Protein AF-A0A7S2PZF6-F1 (afdb_monomer_lite)

Structure (mmCIF, N/CA/C/O backbone):
data_AF-A0A7S2PZF6-F1
#
_entry.id   AF-A0A7S2PZF6-F1
#
loop_
_atom_site.group_PDB
_atom_site.id
_atom_site.type_symbol
_atom_site.label_atom_id
_atom_site.label_alt_id
_atom_site.label_comp_id
_atom_site.label_asym_id
_atom_site.label_entity_id
_atom_site.label_seq_id
_atom_site.pdbx_PDB_ins_code
_atom_site.Cartn_x
_atom_site.Cartn_y
_atom_site.Cartn_z
_atom_site.occupancy
_atom_site.B_iso_or_equiv
_atom_site.auth_seq_id
_atom_site.auth_comp_id
_atom_site.auth_asym_id
_atom_site.auth_atom_id
_atom_site.pdbx_PDB_model_num
ATOM 1 N N . LEU A 1 1 ? -27.404 -57.422 7.345 1.00 45.91 1 LEU A N 1
ATOM 2 C CA . LEU A 1 1 ? -28.041 -56.118 7.039 1.00 45.91 1 LEU A CA 1
ATOM 3 C C . LEU A 1 1 ? -28.073 -55.288 8.324 1.00 45.91 1 LEU A C 1
ATOM 5 O O . LEU A 1 1 ? -28.766 -55.670 9.257 1.00 45.91 1 LEU A O 1
ATOM 9 N N . LYS A 1 2 ? -27.232 -54.248 8.442 1.00 42.69 2 LYS A N 1
ATOM 10 C CA . LYS A 1 2 ? -27.157 -53.392 9.643 1.00 42.69 2 LYS A CA 1
ATOM 11 C C . LYS A 1 2 ? -28.337 -52.416 9.648 1.00 42.69 2 LYS A C 1
ATOM 13 O O . LYS A 1 2 ? -28.507 -51.658 8.702 1.00 42.69 2 LYS A O 1
ATOM 18 N N . VAL A 1 3 ? -29.126 -52.441 10.718 1.00 47.56 3 VAL A N 1
ATOM 19 C CA . VAL A 1 3 ? -30.241 -51.514 10.950 1.00 47.56 3 VAL A CA 1
ATOM 20 C C . VAL A 1 3 ? -29.674 -50.117 11.218 1.00 47.56 3 VAL A C 1
ATOM 22 O O . VAL A 1 3 ? -28.988 -49.902 12.218 1.00 47.56 3 VAL A O 1
ATOM 25 N N . ILE A 1 4 ? -29.938 -49.173 10.315 1.00 46.91 4 ILE A N 1
ATOM 26 C CA . ILE A 1 4 ? -29.598 -47.756 10.485 1.00 46.91 4 ILE A CA 1
ATOM 27 C C . ILE A 1 4 ? -30.616 -47.158 11.463 1.00 46.91 4 ILE A C 1
ATOM 29 O O . ILE A 1 4 ? -31.813 -47.142 11.183 1.00 46.91 4 ILE A O 1
ATOM 33 N N . LYS A 1 5 ? -30.161 -46.693 12.632 1.00 44.53 5 LYS A N 1
ATOM 34 C CA . LYS A 1 5 ? -31.020 -45.954 13.572 1.00 44.53 5 LYS A CA 1
ATOM 35 C C . LYS A 1 5 ? -31.259 -44.534 13.038 1.00 44.53 5 LYS A C 1
ATOM 37 O O . LYS A 1 5 ? -30.310 -43.927 12.542 1.00 44.53 5 LYS A O 1
ATOM 42 N N . PRO A 1 6 ? -32.475 -43.976 13.165 1.00 46.62 6 PRO A N 1
ATOM 43 C CA . PRO A 1 6 ? -32.753 -42.627 12.695 1.00 46.62 6 PRO A CA 1
ATOM 44 C C . PRO A 1 6 ? -31.963 -41.604 13.519 1.00 46.62 6 PRO A C 1
ATOM 46 O O . PRO A 1 6 ? -31.982 -41.619 14.754 1.00 46.62 6 PRO A O 1
ATOM 49 N N . VAL A 1 7 ? -31.265 -40.711 12.818 1.00 54.38 7 VAL A N 1
ATOM 50 C CA . VAL A 1 7 ? -30.615 -39.534 13.399 1.00 54.38 7 VAL A CA 1
ATOM 51 C C . VAL A 1 7 ? -31.717 -38.637 13.960 1.00 54.38 7 VAL A C 1
ATOM 53 O O . VAL A 1 7 ? -32.619 -38.224 13.232 1.00 54.38 7 VAL A O 1
ATOM 56 N N . ARG A 1 8 ? -31.685 -38.363 15.270 1.00 47.91 8 ARG A N 1
ATOM 57 C CA . ARG A 1 8 ? -32.619 -37.411 15.886 1.00 47.91 8 ARG A CA 1
ATOM 58 C C . ARG A 1 8 ? -32.402 -36.037 15.242 1.00 47.91 8 ARG A C 1
ATOM 60 O O . ARG A 1 8 ? -31.245 -35.630 15.127 1.00 47.91 8 ARG A O 1
ATOM 67 N N . PRO A 1 9 ? -33.461 -35.307 14.849 1.00 46.97 9 PRO A N 1
ATOM 68 C CA . PRO A 1 9 ? -33.288 -33.959 14.335 1.00 46.97 9 PRO A CA 1
ATOM 69 C C . PRO A 1 9 ? -32.594 -33.108 15.398 1.00 46.97 9 PRO A C 1
ATOM 71 O O . PRO A 1 9 ? -32.943 -33.170 16.583 1.00 46.97 9 PRO A O 1
ATOM 74 N N . ALA A 1 10 ? -31.587 -32.343 14.969 1.00 53.38 10 ALA A N 1
ATOM 75 C CA . ALA A 1 10 ? -30.894 -31.393 15.820 1.00 53.38 10 ALA A CA 1
ATOM 76 C C . ALA A 1 10 ? -31.933 -30.519 16.530 1.00 53.38 10 ALA A C 1
ATOM 78 O O . ALA A 1 10 ? -32.852 -29.978 15.908 1.00 53.38 10 ALA A O 1
ATOM 79 N N . ARG A 1 11 ? -31.807 -30.443 17.855 1.00 47.56 11 ARG A N 1
ATOM 80 C CA . ARG A 1 11 ? -32.663 -29.646 18.730 1.00 47.56 11 ARG A CA 1
ATOM 81 C C . ARG A 1 11 ? -32.680 -28.222 18.167 1.00 47.56 11 ARG A C 1
ATOM 83 O O . ARG A 1 11 ? -31.668 -27.531 18.234 1.00 47.56 11 ARG A O 1
ATOM 90 N N . ARG A 1 12 ? -33.803 -27.793 17.580 1.00 47.66 12 ARG A N 1
ATOM 91 C CA . ARG A 1 12 ? -34.000 -26.391 17.200 1.00 47.66 12 ARG A CA 1
ATOM 92 C C . ARG A 1 12 ? -33.956 -25.581 18.489 1.00 47.66 12 ARG A C 1
ATOM 94 O O . ARG A 1 12 ? -34.933 -25.557 19.236 1.00 47.66 12 ARG A O 1
ATOM 101 N N . TYR A 1 13 ? -32.814 -24.959 18.767 1.00 47.34 13 TYR A N 1
ATOM 102 C CA . TYR A 1 13 ? -32.747 -23.897 19.753 1.00 47.34 13 TYR A CA 1
ATOM 103 C C . TYR A 1 13 ? -33.640 -22.774 19.233 1.00 47.34 13 TYR A C 1
ATOM 105 O O . TYR A 1 13 ? -33.326 -22.104 18.254 1.00 47.34 13 TYR A O 1
ATOM 113 N N . ARG A 1 14 ? -34.801 -22.606 19.867 1.00 51.88 14 ARG A N 1
ATOM 114 C CA . ARG A 1 14 ? -35.505 -21.329 19.838 1.00 51.88 14 ARG A CA 1
ATOM 115 C C . ARG A 1 14 ? -34.624 -20.347 20.606 1.00 51.88 14 ARG A C 1
ATOM 117 O O . ARG A 1 14 ? -34.682 -20.311 21.829 1.00 51.88 14 ARG A O 1
ATOM 124 N N . SER A 1 15 ? -33.769 -19.609 19.907 1.00 51.97 15 SER A N 1
ATOM 125 C CA . SER A 1 15 ? -33.031 -18.492 20.491 1.00 51.97 15 SER A CA 1
ATOM 126 C C . SER A 1 15 ? -33.887 -17.232 20.393 1.00 51.97 15 SER A C 1
ATOM 128 O O . SER A 1 15 ? -33.810 -16.474 19.432 1.00 51.97 15 SER A O 1
ATOM 130 N N . SER A 1 16 ? -34.718 -17.001 21.405 1.00 65.12 16 SER A N 1
ATOM 131 C CA . SER A 1 16 ? -34.948 -15.633 21.862 1.00 65.12 16 SER A CA 1
ATOM 132 C C . SER A 1 16 ? -33.708 -15.231 22.667 1.00 65.12 16 SER A C 1
ATOM 134 O O . SER A 1 16 ? -33.600 -15.576 23.841 1.00 65.12 16 SER A O 1
ATOM 136 N N . GLY A 1 17 ? -32.723 -14.612 22.020 1.00 51.69 17 GLY A N 1
ATOM 137 C CA . GLY A 1 17 ? -31.473 -14.199 22.660 1.00 51.69 17 GLY A CA 1
ATOM 138 C C . GLY A 1 17 ? -30.433 -13.827 21.612 1.00 51.69 17 GLY A C 1
ATOM 139 O O . GLY A 1 17 ? -30.195 -14.619 20.702 1.00 51.69 17 GLY A O 1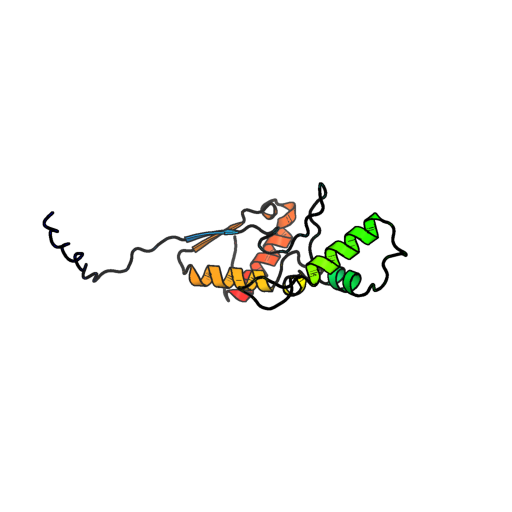
ATOM 140 N N . MET A 1 18 ? -29.879 -12.615 21.719 1.00 60.44 18 MET A N 1
ATOM 141 C CA . MET A 1 18 ? -28.779 -12.106 20.892 1.00 60.44 18 MET A CA 1
ATOM 142 C C . MET A 1 18 ? -27.739 -13.201 20.640 1.00 60.44 18 MET A C 1
ATOM 144 O O . MET A 1 18 ? -27.311 -13.875 21.579 1.00 60.44 18 MET A O 1
ATOM 148 N N . ALA A 1 19 ? -27.332 -13.370 19.380 1.00 62.50 19 ALA A N 1
ATOM 149 C CA . ALA A 1 19 ? -26.141 -14.148 19.067 1.00 62.50 19 ALA A CA 1
ATOM 150 C C . ALA A 1 19 ? -24.972 -13.628 19.932 1.00 62.50 19 ALA A C 1
ATOM 152 O O . ALA A 1 19 ? -24.890 -12.414 20.144 1.00 62.50 19 ALA A O 1
ATOM 153 N N . PRO A 1 20 ? -24.112 -14.509 20.472 1.00 65.31 20 PRO A N 1
ATOM 154 C CA . PRO A 1 20 ? -22.977 -14.072 21.277 1.00 65.31 20 PRO A CA 1
ATOM 155 C C . PRO A 1 20 ? -22.140 -13.071 20.474 1.00 65.31 20 PRO A C 1
ATOM 157 O O . PRO A 1 20 ? -21.824 -13.329 19.312 1.00 65.31 20 PRO A O 1
ATOM 160 N N . SER A 1 21 ? -21.818 -11.925 21.080 1.00 77.62 21 SER A N 1
ATOM 161 C CA . SER A 1 21 ? -20.915 -10.942 20.483 1.00 77.62 21 SER A CA 1
ATOM 162 C C . SER A 1 21 ? -19.552 -11.601 20.291 1.00 77.62 21 SER A C 1
ATOM 164 O O . SER A 1 21 ? -18.950 -12.070 21.257 1.00 77.62 21 SER A O 1
ATOM 166 N N . VAL A 1 22 ? -19.097 -11.692 19.044 1.00 85.75 22 VAL A N 1
ATOM 167 C CA . VAL A 1 22 ? -17.767 -12.202 18.709 1.00 85.75 22 VAL A CA 1
ATOM 168 C C . VAL A 1 22 ? -16.836 -11.007 18.590 1.00 85.75 22 VAL A C 1
ATOM 170 O O . VAL A 1 22 ? -17.080 -10.123 17.771 1.00 85.75 22 VAL A O 1
ATOM 173 N N . ASP A 1 23 ? -15.769 -11.002 19.382 1.00 91.62 23 ASP A N 1
ATOM 174 C CA . ASP A 1 23 ? -14.690 -10.038 19.211 1.00 91.62 23 ASP A CA 1
ATOM 175 C C . ASP A 1 23 ? -13.813 -10.470 18.029 1.00 91.62 23 ASP A C 1
ATOM 177 O O . ASP A 1 23 ? -13.341 -11.609 17.961 1.00 91.62 23 ASP A O 1
ATOM 181 N N . THR A 1 24 ? -13.598 -9.560 17.082 1.00 95.00 24 THR A N 1
ATOM 182 C CA . THR A 1 24 ? -12.773 -9.798 15.894 1.00 95.00 24 THR A CA 1
ATOM 183 C C . THR A 1 24 ? -11.444 -9.075 16.043 1.00 95.00 24 THR A C 1
ATOM 185 O O . THR A 1 24 ? -11.405 -7.871 16.279 1.00 95.00 24 THR A O 1
ATOM 188 N N . VAL A 1 25 ? -10.332 -9.787 15.859 1.00 96.44 25 VAL A N 1
ATOM 189 C CA . VAL A 1 25 ? -8.996 -9.178 15.821 1.00 96.44 25 VAL A CA 1
ATOM 190 C C . VAL A 1 25 ? -8.420 -9.323 14.419 1.00 96.44 25 VAL A C 1
ATOM 192 O O . VAL A 1 25 ? -8.262 -10.436 13.918 1.00 96.44 25 VAL A O 1
ATOM 195 N N . ILE A 1 26 ? -8.095 -8.198 13.788 1.00 96.62 26 ILE A N 1
ATOM 196 C CA . ILE A 1 26 ? -7.537 -8.133 12.437 1.00 96.62 26 ILE A CA 1
ATOM 197 C C . ILE A 1 26 ? -6.072 -7.722 12.549 1.00 96.62 26 ILE A C 1
ATOM 199 O O . ILE A 1 26 ? -5.766 -6.581 12.883 1.00 96.62 26 ILE A O 1
ATOM 203 N N . PHE A 1 27 ? -5.153 -8.633 12.239 1.00 96.94 27 PHE A N 1
ATOM 204 C CA . PHE A 1 27 ? -3.736 -8.296 12.113 1.00 96.94 27 PHE A CA 1
ATOM 205 C C . PHE A 1 27 ? -3.443 -7.822 10.693 1.00 96.94 27 PHE A C 1
ATOM 207 O O . PHE A 1 27 ? -3.715 -8.535 9.727 1.00 96.94 27 PHE A O 1
ATOM 214 N N . VAL A 1 28 ? -2.888 -6.619 10.571 1.00 96.56 28 VAL A N 1
ATOM 215 C CA . VAL A 1 28 ? -2.624 -5.973 9.285 1.00 96.56 28 VAL A CA 1
ATOM 216 C C . VAL A 1 28 ? -1.126 -5.777 9.103 1.00 96.56 28 VAL A C 1
ATOM 218 O O . VAL A 1 28 ? -0.487 -5.016 9.835 1.00 96.56 28 VAL A O 1
ATOM 221 N N . ASP A 1 29 ? -0.570 -6.434 8.088 1.00 94.12 29 ASP A N 1
ATOM 222 C CA . ASP A 1 29 ? 0.748 -6.094 7.557 1.00 94.12 29 ASP A CA 1
ATOM 223 C C . ASP A 1 29 ? 0.620 -5.027 6.455 1.00 94.12 29 ASP A C 1
ATOM 225 O O . ASP A 1 29 ? -0.469 -4.761 5.952 1.00 94.12 29 ASP A O 1
ATOM 229 N N . ILE A 1 30 ? 1.731 -4.396 6.084 1.00 91.94 30 ILE A N 1
ATOM 230 C CA . ILE A 1 30 ? 1.786 -3.424 4.988 1.00 91.94 30 ILE A CA 1
ATOM 231 C C . ILE A 1 30 ? 2.457 -4.050 3.773 1.00 91.94 30 ILE A C 1
ATOM 233 O O . ILE A 1 30 ? 1.870 -4.073 2.691 1.00 91.94 30 IL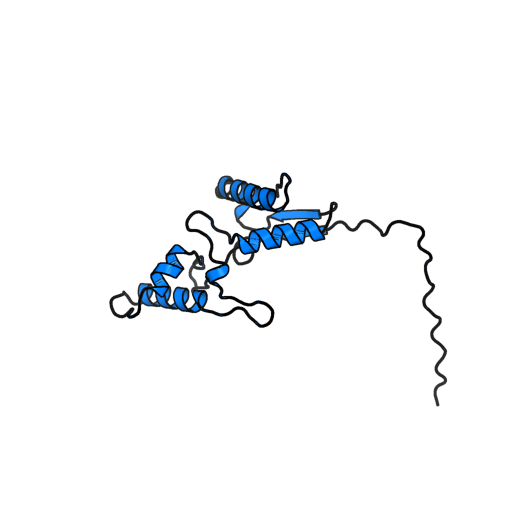E A O 1
ATOM 237 N N . ASP A 1 31 ? 3.668 -4.569 3.958 1.00 88.19 31 ASP A N 1
ATOM 238 C CA . ASP A 1 31 ? 4.521 -5.001 2.859 1.00 88.19 31 ASP A CA 1
ATOM 239 C C . ASP A 1 31 ? 4.019 -6.333 2.283 1.00 88.19 31 ASP A C 1
ATOM 241 O O . ASP A 1 31 ? 4.068 -7.371 2.936 1.00 88.19 31 ASP A O 1
ATOM 245 N N . GLY A 1 32 ? 3.493 -6.293 1.057 1.00 85.62 32 GLY A N 1
ATOM 246 C CA . GLY A 1 32 ? 2.839 -7.435 0.413 1.00 85.62 32 GLY A CA 1
ATOM 247 C C . GLY A 1 32 ? 1.372 -7.656 0.805 1.00 85.62 32 GLY A C 1
ATOM 248 O O . GLY A 1 32 ? 0.780 -8.628 0.340 1.00 85.62 32 GLY A O 1
ATOM 249 N N . VAL A 1 33 ? 0.780 -6.776 1.626 1.00 92.81 33 VAL A N 1
ATOM 250 C CA . VAL A 1 33 ? -0.643 -6.844 2.023 1.00 92.81 33 VAL A CA 1
ATOM 251 C C . VAL A 1 33 ? -1.406 -5.581 1.639 1.00 92.81 33 VAL A C 1
ATOM 253 O O . VAL A 1 33 ? -2.434 -5.677 0.978 1.00 92.81 33 VAL A O 1
ATOM 256 N N . LEU A 1 34 ? -0.909 -4.399 2.018 1.00 95.62 34 LEU A N 1
ATOM 257 C CA . LEU A 1 34 ? -1.475 -3.107 1.598 1.00 95.62 34 LEU A CA 1
ATOM 258 C C . LEU A 1 34 ? -0.669 -2.453 0.473 1.00 95.62 34 LEU A C 1
ATOM 260 O O . LEU A 1 34 ? -1.035 -1.381 -0.006 1.00 95.62 34 LEU A O 1
ATOM 264 N N . ASN A 1 35 ? 0.419 -3.082 0.037 1.00 94.06 35 ASN A N 1
ATOM 265 C CA . ASN A 1 35 ? 1.187 -2.700 -1.137 1.00 94.06 35 ASN A CA 1
ATOM 266 C C . ASN A 1 35 ? 1.609 -3.936 -1.940 1.00 94.06 35 ASN A C 1
ATOM 268 O O . ASN A 1 35 ? 1.507 -5.068 -1.466 1.00 94.06 35 ASN A O 1
ATOM 272 N N . VAL A 1 36 ? 2.089 -3.708 -3.162 1.00 92.62 36 VAL A N 1
ATOM 273 C CA . VAL A 1 36 ? 2.611 -4.768 -4.027 1.00 92.62 36 VAL A CA 1
ATOM 274 C C . VAL A 1 36 ? 4.132 -4.661 -4.072 1.00 92.62 36 VAL A C 1
ATOM 276 O O . VAL A 1 36 ? 4.685 -3.675 -4.559 1.00 92.62 36 VAL A O 1
ATOM 279 N N . GLY A 1 37 ? 4.806 -5.685 -3.554 1.00 90.75 37 GLY A N 1
ATOM 280 C CA . GLY A 1 37 ? 6.254 -5.841 -3.648 1.00 90.75 37 GLY A CA 1
ATOM 281 C C . GLY A 1 37 ? 6.636 -6.793 -4.779 1.00 90.75 37 GLY A C 1
ATOM 282 O O . GLY A 1 37 ? 6.089 -7.888 -4.895 1.00 90.75 37 GLY A O 1
ATOM 283 N N . ILE A 1 38 ? 7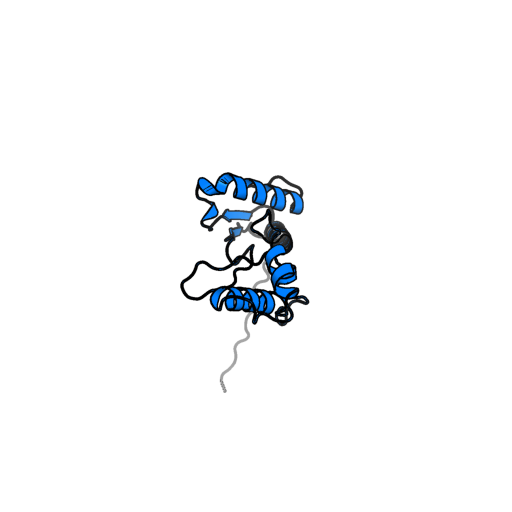.610 -6.399 -5.591 1.00 89.94 38 ILE A N 1
ATOM 284 C CA . ILE A 1 38 ? 8.247 -7.247 -6.593 1.00 89.94 38 ILE A CA 1
ATOM 285 C C . ILE A 1 38 ? 9.475 -7.872 -5.938 1.00 89.94 38 ILE A C 1
ATOM 287 O O . ILE A 1 38 ? 10.411 -7.175 -5.544 1.00 89.94 38 ILE A O 1
ATOM 291 N N . ARG A 1 39 ? 9.462 -9.197 -5.790 1.00 84.38 39 ARG A N 1
ATOM 292 C CA . ARG A 1 39 ? 10.595 -9.934 -5.226 1.00 84.38 39 ARG A CA 1
ATOM 293 C C . ARG A 1 39 ? 11.782 -9.863 -6.184 1.00 84.38 39 ARG A C 1
ATOM 295 O O . ARG A 1 39 ? 11.646 -10.219 -7.352 1.00 84.38 39 ARG A O 1
ATOM 302 N N . ASP A 1 40 ? 12.936 -9.470 -5.660 1.00 78.06 40 ASP A N 1
ATOM 303 C CA . ASP A 1 40 ? 14.188 -9.388 -6.408 1.00 78.06 40 ASP A CA 1
ATOM 304 C C . ASP A 1 40 ? 15.297 -10.174 -5.694 1.00 78.06 40 ASP A C 1
ATOM 306 O O . ASP A 1 40 ? 16.101 -9.602 -4.972 1.00 78.06 40 ASP A O 1
ATOM 310 N N . HIS A 1 41 ? 15.302 -11.503 -5.857 1.00 76.81 41 HIS A N 1
ATOM 311 C CA . HIS A 1 41 ? 16.287 -12.414 -5.247 1.00 76.81 41 HIS A CA 1
ATOM 312 C C . HIS A 1 41 ? 16.601 -12.082 -3.771 1.00 76.81 41 HIS A C 1
ATOM 314 O O . HIS A 1 41 ? 15.684 -12.088 -2.947 1.00 76.81 41 HIS A O 1
ATOM 320 N N . ASP A 1 42 ? 17.874 -11.806 -3.464 1.00 71.69 42 ASP A N 1
ATOM 321 C CA . ASP A 1 42 ? 18.394 -11.486 -2.130 1.00 71.69 42 ASP A CA 1
ATOM 322 C C . ASP A 1 42 ? 18.278 -9.990 -1.775 1.00 71.69 42 ASP A C 1
ATOM 324 O O . ASP A 1 42 ? 18.644 -9.577 -0.672 1.00 71.69 42 ASP A O 1
ATOM 328 N N . ASN A 1 43 ? 17.766 -9.160 -2.688 1.00 74.38 43 ASN A N 1
ATOM 329 C CA . ASN A 1 43 ? 17.571 -7.734 -2.460 1.00 74.38 43 ASN A CA 1
ATOM 330 C C . ASN A 1 43 ? 16.240 -7.447 -1.755 1.00 74.38 43 ASN A C 1
ATOM 332 O O . ASN A 1 43 ? 15.293 -8.240 -1.750 1.00 74.38 43 ASN A O 1
ATOM 336 N N . ALA A 1 44 ? 16.150 -6.247 -1.176 1.00 76.00 44 ALA A N 1
ATOM 337 C CA . ALA A 1 44 ? 14.884 -5.735 -0.672 1.00 76.00 44 ALA A CA 1
ATOM 338 C C . ALA A 1 44 ? 13.843 -5.695 -1.813 1.00 76.00 44 ALA A C 1
ATOM 340 O O . ALA A 1 44 ? 14.174 -5.226 -2.904 1.00 76.00 44 ALA A O 1
ATOM 341 N N . PRO A 1 45 ? 12.592 -6.144 -1.580 1.00 83.44 45 PRO A N 1
ATOM 342 C CA . PRO A 1 45 ? 11.557 -6.111 -2.606 1.00 83.44 45 PRO A CA 1
ATOM 343 C C . PRO A 1 45 ? 11.366 -4.707 -3.188 1.00 83.44 45 PRO A C 1
ATOM 345 O O . PRO A 1 45 ? 11.291 -3.720 -2.451 1.00 83.44 45 PRO A O 1
ATOM 348 N N . LEU A 1 46 ? 11.241 -4.621 -4.512 1.00 87.19 46 LEU A N 1
ATOM 349 C CA . LEU A 1 46 ? 10.948 -3.368 -5.197 1.00 87.19 46 LEU A CA 1
ATOM 350 C C . LEU A 1 46 ? 9.467 -3.039 -5.019 1.00 87.19 46 LEU A C 1
ATOM 352 O O . LEU A 1 46 ? 8.594 -3.825 -5.378 1.00 87.19 46 LEU A O 1
ATOM 356 N N . LEU A 1 47 ? 9.169 -1.864 -4.478 1.00 90.62 47 LEU A N 1
ATOM 357 C CA . LEU A 1 47 ? 7.793 -1.404 -4.331 1.00 90.62 47 LEU A CA 1
ATOM 358 C C . LEU A 1 47 ? 7.207 -1.032 -5.699 1.00 90.62 47 LEU A C 1
ATOM 360 O O . LEU A 1 47 ? 7.733 -0.149 -6.386 1.00 90.62 47 LEU A O 1
ATOM 364 N N . LEU A 1 48 ? 6.090 -1.661 -6.064 1.00 93.56 48 LEU A N 1
ATOM 365 C CA . LEU A 1 48 ? 5.334 -1.313 -7.260 1.00 93.56 48 LEU A CA 1
ATOM 366 C C . LEU A 1 48 ? 4.631 0.033 -7.040 1.00 93.56 48 LEU A C 1
ATOM 368 O O . LEU A 1 48 ? 3.668 0.139 -6.280 1.00 93.56 48 LEU A O 1
ATOM 372 N N . ASN A 1 49 ? 5.119 1.065 -7.721 1.00 94.12 49 ASN A N 1
ATOM 373 C CA . ASN A 1 49 ? 4.528 2.397 -7.710 1.00 94.12 49 ASN A CA 1
ATOM 374 C C . ASN A 1 49 ? 4.274 2.888 -9.137 1.00 94.12 49 ASN A C 1
ATOM 376 O O . ASN A 1 49 ? 4.934 2.451 -10.084 1.00 94.12 49 ASN A O 1
ATOM 380 N N . LEU A 1 50 ? 3.327 3.813 -9.282 1.00 93.88 50 LEU A N 1
ATOM 381 C CA . LEU A 1 50 ? 2.875 4.309 -10.583 1.00 93.88 50 LEU A CA 1
ATOM 382 C C . LEU A 1 50 ? 3.998 4.947 -11.406 1.00 93.88 50 LEU A C 1
ATOM 384 O O . LEU A 1 50 ? 4.041 4.772 -12.620 1.00 93.88 50 LEU A O 1
ATOM 388 N N . GLN A 1 51 ? 4.931 5.652 -10.762 1.00 91.94 51 GLN A N 1
ATOM 389 C CA . GLN A 1 51 ? 6.054 6.279 -11.458 1.00 91.94 51 GLN A CA 1
ATOM 390 C C . GLN A 1 51 ? 6.950 5.222 -12.113 1.00 91.94 51 GLN A C 1
ATOM 392 O O . GLN A 1 51 ? 7.233 5.315 -13.306 1.00 91.94 51 GLN A O 1
ATOM 397 N N . ASN A 1 52 ? 7.336 4.190 -11.363 1.00 89.81 52 ASN A N 1
ATOM 398 C CA . ASN A 1 52 ? 8.153 3.095 -11.877 1.00 89.81 52 ASN A CA 1
ATOM 399 C C . ASN A 1 52 ? 7.411 2.294 -12.951 1.00 89.81 52 ASN A C 1
ATOM 401 O O . ASN A 1 52 ? 8.027 1.921 -13.946 1.00 89.81 52 ASN A O 1
ATOM 405 N N . CYS A 1 53 ? 6.100 2.074 -12.792 1.00 93.19 53 CYS A N 1
ATOM 406 C CA . CYS A 1 53 ? 5.281 1.420 -13.816 1.00 93.19 53 CYS A CA 1
ATOM 407 C C 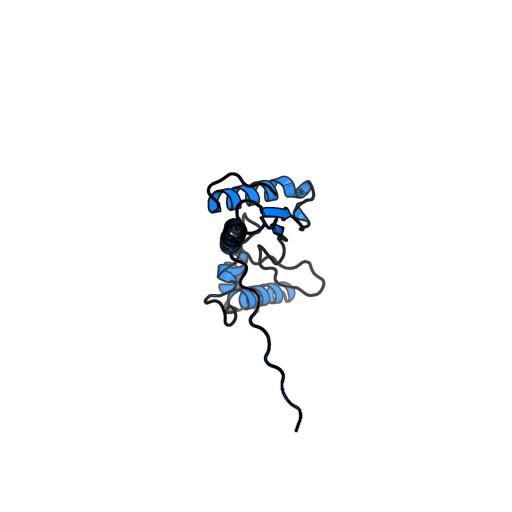. CYS A 1 53 ? 5.296 2.223 -15.119 1.00 93.19 53 CYS A C 1
ATOM 409 O O . CYS A 1 53 ? 5.646 1.686 -16.163 1.00 93.19 53 CYS A O 1
ATOM 411 N N . ASN A 1 54 ? 4.996 3.521 -15.061 1.00 92.12 54 ASN A N 1
ATOM 412 C CA . ASN A 1 54 ? 4.942 4.378 -16.247 1.00 92.12 54 ASN A CA 1
ATOM 413 C C . ASN A 1 54 ? 6.284 4.420 -16.983 1.00 92.12 54 ASN A C 1
ATOM 415 O O . ASN A 1 54 ? 6.325 4.284 -18.205 1.00 92.12 54 ASN A O 1
ATOM 419 N N . VAL A 1 55 ? 7.382 4.557 -16.236 1.00 89.75 55 VAL A N 1
ATOM 420 C CA . VAL A 1 55 ? 8.737 4.515 -16.794 1.00 89.75 55 VAL A CA 1
ATOM 421 C C . VAL A 1 55 ? 8.994 3.163 -17.459 1.00 89.75 55 VAL A C 1
ATOM 423 O O . VAL A 1 55 ? 9.321 3.128 -18.643 1.00 89.75 55 VAL A O 1
ATOM 426 N N . ALA A 1 56 ? 8.783 2.054 -16.747 1.00 91.69 56 ALA A N 1
ATOM 427 C CA . ALA A 1 56 ? 9.073 0.718 -17.258 1.00 91.69 56 ALA A CA 1
ATOM 428 C C . ALA A 1 56 ? 8.234 0.353 -18.492 1.00 91.69 56 ALA A C 1
ATOM 430 O O . ALA A 1 56 ? 8.735 -0.264 -19.427 1.00 91.69 56 ALA A O 1
ATOM 431 N N . LEU A 1 57 ? 6.970 0.777 -18.527 1.00 92.25 57 LEU A N 1
ATOM 432 C CA . LEU A 1 57 ? 6.056 0.521 -19.638 1.00 92.25 57 LEU A CA 1
ATOM 433 C C . LEU A 1 57 ? 6.323 1.396 -20.871 1.00 92.25 57 LEU A C 1
ATOM 435 O O . LEU A 1 57 ? 5.896 1.031 -21.967 1.00 92.25 57 LEU A O 1
ATOM 439 N N . SER A 1 58 ? 7.023 2.525 -20.711 1.00 91.81 58 SER A N 1
ATOM 440 C CA . SER A 1 58 ? 7.366 3.426 -21.819 1.00 91.81 58 SER A CA 1
ATOM 441 C C . SER A 1 58 ? 8.504 2.909 -22.707 1.00 91.81 58 SER A C 1
ATOM 443 O O . SER A 1 58 ? 8.580 3.276 -23.883 1.00 91.81 58 SER A O 1
ATOM 445 N N . TYR A 1 59 ? 9.369 2.034 -22.185 1.00 87.81 59 TYR A N 1
ATOM 446 C CA . TYR A 1 59 ? 10.514 1.519 -22.929 1.00 87.81 59 TYR A CA 1
ATOM 447 C C . TYR A 1 59 ? 10.114 0.353 -23.833 1.00 87.81 59 TYR A C 1
ATOM 449 O O . TYR A 1 59 ? 9.656 -0.691 -23.375 1.00 87.81 59 TYR A O 1
ATOM 457 N N . LYS A 1 60 ? 10.315 0.535 -25.143 1.00 77.50 60 LYS A N 1
ATOM 458 C CA . LYS A 1 60 ? 10.148 -0.524 -26.154 1.00 77.50 60 LYS A CA 1
ATOM 459 C C . LYS A 1 60 ? 11.432 -1.315 -26.400 1.00 77.50 60 LYS A C 1
ATOM 461 O O . LYS A 1 60 ? 11.357 -2.460 -26.827 1.00 77.50 60 LYS A O 1
ATOM 466 N N . ASP A 1 61 ? 12.580 -0.696 -26.134 1.00 83.19 61 ASP A N 1
ATOM 467 C CA . ASP A 1 61 ? 13.903 -1.304 -26.216 1.00 83.19 61 ASP A CA 1
ATOM 468 C C . ASP A 1 61 ? 14.694 -0.948 -24.952 1.00 83.19 61 ASP A C 1
ATOM 470 O O . ASP A 1 61 ? 14.867 0.228 -24.621 1.00 83.19 61 ASP A O 1
ATOM 474 N N . THR A 1 62 ? 15.140 -1.974 -24.232 1.00 83.62 62 THR A N 1
ATOM 475 C CA . THR A 1 62 ? 15.920 -1.860 -22.996 1.00 83.62 62 THR A CA 1
ATOM 476 C C . THR A 1 62 ? 17.421 -2.102 -23.226 1.00 83.62 62 THR A C 1
ATOM 478 O O . THR A 1 62 ? 18.206 -2.119 -22.271 1.00 83.62 62 THR A O 1
ATOM 481 N N . SER A 1 63 ? 17.852 -2.270 -24.485 1.00 83.31 63 SER A N 1
ATOM 482 C CA . SER A 1 63 ? 19.234 -2.588 -24.868 1.00 83.31 63 SER A CA 1
ATOM 483 C C . SER A 1 63 ? 20.252 -1.520 -24.445 1.00 83.31 63 SER A C 1
ATOM 485 O O . SER A 1 63 ? 21.397 -1.851 -24.136 1.00 83.31 63 SER A O 1
ATOM 487 N N . ALA A 1 64 ? 19.820 -0.260 -24.348 1.00 87.31 64 ALA A N 1
ATOM 488 C CA . ALA A 1 64 ? 20.647 0.876 -23.941 1.00 87.31 64 ALA A CA 1
ATOM 489 C C . ALA A 1 64 ? 20.935 0.943 -22.426 1.00 87.31 64 ALA A C 1
ATOM 491 O O . ALA A 1 64 ? 21.817 1.693 -22.008 1.00 87.31 64 ALA A O 1
ATOM 492 N N . PHE A 1 65 ? 20.212 0.179 -21.600 1.00 88.56 65 PHE A N 1
ATOM 493 C CA . PHE A 1 65 ? 20.406 0.158 -20.148 1.00 88.56 65 PHE A CA 1
ATOM 494 C C . PHE A 1 65 ? 21.482 -0.834 -19.724 1.00 88.56 65 PHE A C 1
ATOM 496 O O . PHE A 1 65 ? 21.708 -1.858 -20.383 1.00 88.56 65 PHE A O 1
ATOM 503 N N . LYS A 1 66 ? 22.103 -0.560 -18.568 1.00 90.94 66 LYS A N 1
ATOM 504 C CA . LYS A 1 66 ? 22.993 -1.526 -17.918 1.00 90.94 66 LYS A CA 1
ATOM 505 C C . LYS A 1 66 ? 22.212 -2.803 -17.576 1.00 90.94 66 LYS A C 1
ATOM 507 O O . LYS A 1 66 ? 21.007 -2.723 -17.333 1.00 90.94 66 LYS A O 1
ATOM 512 N N . PRO A 1 67 ? 22.867 -3.976 -17.502 1.00 88.19 67 PRO A N 1
ATOM 513 C CA . PRO A 1 67 ? 22.174 -5.248 -17.279 1.00 88.19 67 PRO A CA 1
ATOM 514 C C . PRO A 1 67 ? 21.239 -5.265 -16.057 1.00 88.19 67 PRO A C 1
ATOM 516 O O . PRO A 1 67 ? 20.116 -5.746 -16.153 1.00 88.19 67 PRO A O 1
ATOM 519 N N . ASN A 1 68 ? 21.661 -4.676 -14.938 1.00 84.69 68 ASN A N 1
ATOM 520 C CA . ASN A 1 68 ? 20.871 -4.592 -13.706 1.00 84.69 68 ASN A CA 1
ATOM 521 C C . ASN A 1 68 ? 19.664 -3.639 -13.818 1.00 84.69 68 ASN A C 1
ATOM 523 O O . ASN A 1 68 ? 18.593 -3.911 -13.283 1.00 84.69 68 ASN A O 1
ATOM 527 N N . GLU A 1 69 ? 19.828 -2.513 -14.512 1.00 86.38 69 GLU A N 1
ATOM 528 C CA . GLU A 1 69 ? 18.747 -1.552 -14.766 1.00 86.38 69 GLU A CA 1
ATOM 529 C C . GLU A 1 69 ? 17.703 -2.161 -15.703 1.00 86.38 69 GLU A C 1
ATOM 531 O O . GLU A 1 69 ? 16.505 -2.070 -15.438 1.00 86.38 69 GLU A O 1
ATOM 536 N N . ARG A 1 70 ? 18.168 -2.843 -16.757 1.00 89.12 70 ARG A N 1
ATOM 537 C CA . ARG A 1 70 ? 17.329 -3.598 -17.687 1.00 89.12 70 ARG A CA 1
ATOM 538 C C . ARG A 1 70 ? 16.487 -4.637 -16.956 1.00 89.12 70 ARG A C 1
ATOM 540 O O . ARG A 1 70 ? 15.274 -4.649 -17.125 1.00 89.12 70 ARG A O 1
ATOM 547 N N . GLU A 1 71 ? 17.115 -5.455 -16.116 1.00 88.56 71 GLU A N 1
ATOM 548 C CA . GLU A 1 71 ? 16.424 -6.486 -15.341 1.00 88.56 71 GLU A CA 1
AT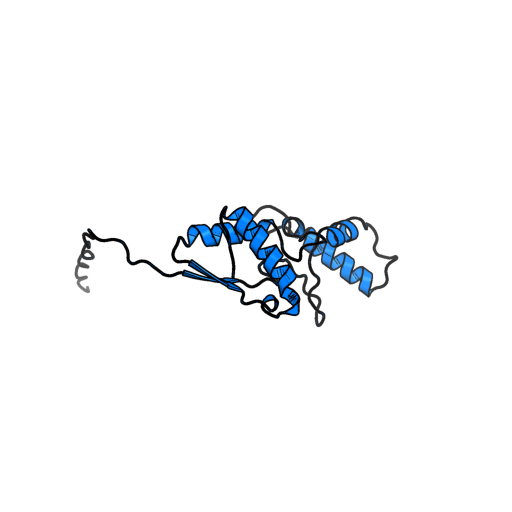OM 549 C C . GLU A 1 71 ? 15.333 -5.888 -14.437 1.00 88.56 71 GLU A C 1
ATOM 551 O O . GLU A 1 71 ? 14.213 -6.396 -14.382 1.00 88.56 71 GLU A O 1
ATOM 556 N N . CYS A 1 72 ? 15.626 -4.772 -13.764 1.00 88.50 72 CYS A N 1
ATOM 557 C CA . CYS A 1 72 ? 14.657 -4.065 -12.930 1.00 88.50 72 CYS A CA 1
ATOM 558 C C . CYS A 1 72 ? 13.466 -3.539 -13.752 1.00 88.50 72 CYS A C 1
ATOM 560 O O . CYS A 1 72 ? 12.311 -3.772 -13.388 1.00 88.50 72 CYS A O 1
ATOM 562 N N . ILE A 1 73 ? 13.735 -2.880 -14.885 1.00 90.69 73 ILE A N 1
ATOM 563 C CA . ILE A 1 73 ? 12.709 -2.363 -15.804 1.00 90.69 73 ILE A CA 1
ATOM 564 C C . ILE A 1 73 ? 11.814 -3.501 -16.306 1.00 90.69 73 ILE A C 1
ATOM 566 O O . ILE A 1 73 ? 10.589 -3.396 -16.247 1.00 90.69 73 ILE A O 1
ATOM 570 N N . GLU A 1 74 ? 12.411 -4.605 -16.752 1.00 91.06 74 GLU A N 1
ATOM 571 C CA . GLU A 1 74 ? 11.686 -5.764 -17.276 1.00 91.06 74 GLU A CA 1
ATOM 572 C C . GLU A 1 74 ? 10.818 -6.425 -16.200 1.00 91.06 74 GLU A C 1
ATOM 574 O O . GLU A 1 74 ? 9.649 -6.717 -16.457 1.00 91.06 74 GLU A O 1
ATOM 579 N N . LYS A 1 75 ? 11.327 -6.584 -14.970 1.00 91.62 75 LYS A N 1
ATOM 580 C CA . LYS A 1 75 ? 10.548 -7.109 -13.834 1.00 91.62 75 LYS A CA 1
ATOM 581 C C . LYS A 1 75 ? 9.362 -6.212 -13.490 1.00 91.62 75 LYS A C 1
ATOM 583 O O . LYS A 1 75 ? 8.252 -6.716 -13.313 1.00 91.62 75 LYS A O 1
ATOM 588 N N . VAL A 1 76 ? 9.569 -4.895 -13.412 1.00 93.12 76 VAL A N 1
ATOM 589 C CA . VAL A 1 76 ? 8.487 -3.939 -13.133 1.00 93.12 76 VAL A CA 1
ATOM 590 C C . VAL A 1 76 ? 7.437 -3.981 -14.240 1.00 93.12 76 VAL A C 1
ATOM 592 O O . VAL A 1 76 ? 6.255 -4.092 -13.931 1.00 93.12 76 VAL A O 1
ATOM 595 N N . ALA A 1 77 ? 7.843 -3.957 -15.513 1.00 94.19 77 ALA A N 1
ATOM 596 C CA . ALA A 1 77 ? 6.919 -4.023 -16.645 1.00 94.19 77 ALA A CA 1
ATOM 597 C C . ALA A 1 77 ? 6.126 -5.341 -16.676 1.00 94.19 77 ALA A C 1
ATOM 599 O O . ALA A 1 77 ? 4.917 -5.327 -16.916 1.00 94.19 77 ALA A O 1
ATOM 600 N N . ALA A 1 78 ? 6.792 -6.468 -16.405 1.00 93.81 78 ALA A N 1
ATOM 601 C CA . ALA A 1 78 ? 6.169 -7.785 -16.364 1.00 93.81 78 ALA A CA 1
ATOM 602 C C . ALA A 1 78 ? 5.144 -7.902 -15.231 1.00 93.81 78 ALA A C 1
ATOM 604 O O . ALA A 1 78 ? 4.058 -8.436 -15.450 1.00 93.81 78 ALA A O 1
ATOM 605 N N . VAL A 1 79 ? 5.456 -7.391 -14.034 1.00 93.94 79 VAL A N 1
ATOM 606 C CA . VAL A 1 79 ? 4.495 -7.380 -12.924 1.00 93.94 79 VAL A CA 1
ATOM 607 C C . VAL A 1 79 ? 3.365 -6.400 -13.199 1.00 93.94 79 VAL A C 1
ATOM 609 O O . VAL A 1 79 ? 2.219 -6.794 -13.049 1.00 93.94 79 VAL A O 1
ATOM 612 N N . ALA A 1 80 ? 3.651 -5.179 -13.655 1.00 95.00 80 ALA A N 1
ATOM 613 C CA . ALA A 1 80 ? 2.634 -4.160 -13.912 1.00 95.00 80 ALA A CA 1
ATOM 614 C C . ALA A 1 80 ? 1.518 -4.663 -14.843 1.00 95.00 80 ALA A C 1
ATOM 616 O O . ALA A 1 80 ? 0.355 -4.491 -14.505 1.00 95.00 80 ALA A O 1
ATOM 617 N N . LYS A 1 81 ? 1.877 -5.352 -15.938 1.00 94.75 81 LYS A N 1
ATOM 618 C CA . LYS A 1 81 ? 0.949 -5.932 -16.936 1.00 94.75 81 LYS A CA 1
ATOM 619 C C . LYS A 1 81 ? 0.381 -7.299 -16.562 1.00 94.75 81 LYS A C 1
ATOM 621 O O . LYS A 1 81 ? -0.399 -7.899 -17.311 1.00 94.75 81 LYS A O 1
ATOM 626 N N . ARG A 1 82 ? 0.831 -7.876 -15.447 1.00 94.44 82 ARG A N 1
ATOM 627 C CA . ARG A 1 82 ? 0.355 -9.192 -15.043 1.00 94.44 82 ARG A CA 1
ATOM 628 C C . ARG A 1 82 ? -1.116 -9.063 -14.679 1.00 94.44 82 ARG A C 1
ATOM 630 O O . ARG A 1 82 ? -1.475 -8.309 -13.779 1.00 94.44 82 ARG A O 1
ATOM 637 N N . HIS A 1 83 ? -1.945 -9.825 -15.377 1.00 93.69 83 HIS A N 1
ATOM 638 C CA . HIS A 1 83 ? -3.366 -9.881 -15.087 1.00 93.69 83 HIS A CA 1
ATOM 639 C C . HIS A 1 83 ? -3.591 -10.564 -13.741 1.00 93.69 83 HIS A C 1
ATOM 641 O O . HIS A 1 83 ? -2.877 -11.505 -13.362 1.00 93.69 83 HIS A O 1
ATOM 647 N N . LEU A 1 84 ? -4.585 -10.069 -13.019 1.00 89.50 84 LEU A N 1
ATOM 648 C CA . LEU A 1 84 ? -5.037 -10.668 -11.776 1.00 89.50 84 LEU A CA 1
ATOM 649 C C . LEU A 1 84 ? -5.653 -12.046 -12.065 1.00 89.50 84 LEU A C 1
ATOM 651 O O . LEU A 1 84 ? -6.113 -12.334 -13.170 1.00 89.50 84 LEU A O 1
ATOM 655 N N . GLY A 1 85 ? -5.579 -12.944 -11.081 1.00 82.88 85 GLY A N 1
ATOM 656 C CA . GLY A 1 85 ? -6.096 -14.308 -11.208 1.00 82.88 85 GLY A CA 1
ATOM 657 C C . GLY A 1 85 ? -7.627 -14.375 -11.292 1.00 82.88 85 GLY A C 1
ATOM 658 O O . GLY A 1 85 ? -8.322 -13.368 -11.295 1.00 82.88 85 GLY A O 1
ATOM 659 N N . SER A 1 86 ? -8.167 -15.595 -11.277 1.00 67.94 86 SER A N 1
ATOM 660 C CA . SER A 1 86 ? -9.566 -15.940 -11.599 1.00 67.94 86 SER A CA 1
ATOM 661 C C . SER A 1 86 ? -10.686 -15.260 -10.791 1.00 67.94 86 SER A C 1
ATOM 663 O O . SER A 1 86 ? -11.853 -15.512 -11.073 1.00 67.94 86 SER A O 1
ATOM 665 N N . ALA A 1 87 ? -10.373 -14.455 -9.777 1.00 75.69 87 ALA A N 1
ATOM 666 C CA . ALA A 1 87 ? -11.354 -13.802 -8.911 1.00 75.69 87 ALA A CA 1
ATOM 667 C C . ALA A 1 87 ? -11.480 -12.288 -9.150 1.00 75.69 87 ALA A C 1
ATOM 669 O O . ALA A 1 87 ? -12.351 -11.661 -8.552 1.00 75.69 87 ALA A O 1
ATOM 670 N N . GLU A 1 88 ? -10.627 -11.692 -9.989 1.00 82.81 88 GLU A N 1
ATOM 671 C CA . GLU A 1 88 ? -10.607 -10.246 -10.179 1.00 82.81 88 GLU A CA 1
ATOM 672 C C . GLU A 1 88 ? -10.163 -9.847 -11.592 1.00 82.81 88 GLU A C 1
ATOM 674 O O . GLU A 1 88 ? -9.227 -10.419 -12.141 1.00 82.81 88 GLU A O 1
ATOM 679 N N . ASN A 1 89 ? -10.828 -8.844 -12.170 1.00 86.38 89 ASN A N 1
ATOM 680 C CA . ASN A 1 89 ? -10.418 -8.233 -13.433 1.00 86.38 89 ASN A CA 1
ATOM 681 C C . ASN A 1 89 ? -9.446 -7.080 -13.167 1.00 86.38 89 ASN A C 1
ATOM 683 O O . ASN A 1 89 ? -9.681 -6.291 -12.256 1.00 86.38 89 ASN A O 1
ATOM 687 N N . GLY A 1 90 ? -8.417 -6.949 -14.001 1.00 91.00 90 GLY A N 1
ATOM 688 C CA . GLY A 1 90 ? -7.429 -5.873 -13.916 1.00 91.00 90 GLY A CA 1
ATOM 689 C C . GLY A 1 90 ? -6.000 -6.396 -13.966 1.00 91.00 90 GLY A C 1
ATOM 690 O O . GLY A 1 90 ? -5.757 -7.598 -14.131 1.00 91.00 90 GLY A O 1
ATOM 691 N N . GLU A 1 91 ? -5.055 -5.482 -13.811 1.00 94.81 91 GLU A N 1
ATOM 692 C CA . GLU A 1 91 ? -3.624 -5.762 -13.767 1.00 94.81 91 GLU A CA 1
ATOM 693 C C . GLU A 1 91 ? -3.046 -5.371 -12.398 1.00 94.81 91 GLU A C 1
ATOM 695 O O . GLU A 1 91 ? -3.630 -4.590 -11.647 1.00 94.81 91 GLU A O 1
ATOM 700 N N . TYR A 1 92 ? -1.863 -5.872 -12.038 1.00 94.44 92 TYR A N 1
ATOM 701 C CA . TYR A 1 92 ? -1.227 -5.456 -10.777 1.00 94.44 92 TYR A CA 1
ATOM 702 C C . TYR A 1 92 ? -0.921 -3.950 -10.727 1.00 94.44 92 TYR A C 1
ATOM 704 O O . TYR A 1 92 ? -0.814 -3.398 -9.630 1.00 94.44 92 TYR A O 1
ATOM 712 N N . MET A 1 93 ? -0.797 -3.269 -11.874 1.00 95.06 93 MET A N 1
ATOM 713 C CA . MET A 1 93 ? -0.643 -1.812 -11.919 1.00 95.06 93 MET A CA 1
ATOM 714 C C . MET A 1 93 ? -1.824 -1.067 -11.278 1.00 95.06 93 MET A C 1
ATOM 716 O O . MET A 1 93 ? -1.601 -0.017 -10.675 1.00 95.06 93 MET A O 1
ATOM 720 N N . ASP A 1 94 ? -3.037 -1.629 -11.298 1.00 94.25 94 ASP A N 1
ATOM 721 C CA . ASP A 1 94 ? -4.217 -1.047 -10.636 1.00 94.25 94 ASP A CA 1
ATOM 722 C C . ASP A 1 94 ? -4.055 -0.984 -9.105 1.00 94.25 94 ASP A C 1
ATOM 724 O O . ASP A 1 94 ? -4.721 -0.211 -8.413 1.00 94.25 94 ASP A O 1
ATOM 728 N N . PHE A 1 95 ? -3.114 -1.764 -8.566 1.00 94.75 95 PHE A N 1
ATOM 729 C CA . PHE A 1 95 ? -2.743 -1.786 -7.156 1.00 94.75 95 PHE A CA 1
ATOM 730 C C . PHE A 1 95 ? -1.434 -1.062 -6.850 1.00 94.75 95 PHE A C 1
ATOM 732 O O . PHE A 1 95 ? -1.005 -1.057 -5.694 1.00 94.75 95 PHE A O 1
ATOM 739 N N . ALA A 1 96 ? -0.789 -0.446 -7.838 1.00 95.19 96 ALA A N 1
ATOM 740 C CA . ALA A 1 96 ? 0.427 0.313 -7.603 1.00 95.19 96 ALA A CA 1
ATOM 741 C C . ALA A 1 96 ? 0.155 1.483 -6.644 1.00 95.19 96 ALA A C 1
ATOM 743 O O . ALA A 1 96 ? -0.879 2.153 -6.711 1.00 95.19 96 ALA A O 1
ATOM 744 N N . CYS A 1 97 ? 1.092 1.748 -5.736 1.00 94.50 97 CYS A N 1
ATOM 745 C CA . CYS A 1 97 ? 0.984 2.922 -4.880 1.00 94.50 97 CYS A CA 1
ATOM 746 C C . CYS A 1 97 ? 1.358 4.200 -5.650 1.00 94.50 97 CYS A C 1
ATOM 748 O O . CYS A 1 97 ? 2.049 4.169 -6.675 1.00 94.50 97 CYS A O 1
ATOM 750 N N . SER A 1 98 ? 0.919 5.353 -5.145 1.00 89.94 98 SER A N 1
ATOM 751 C CA . SER A 1 98 ? 1.411 6.640 -5.645 1.00 89.94 98 SER A CA 1
ATOM 752 C C . SER A 1 98 ? 2.891 6.835 -5.281 1.00 89.94 98 SER A C 1
ATOM 754 O O . SER A 1 98 ? 3.453 6.089 -4.483 1.00 89.94 98 SER A O 1
ATOM 756 N N . SER A 1 99 ? 3.557 7.839 -5.854 1.00 76.38 99 SER A N 1
ATOM 757 C CA . SER A 1 99 ? 4.964 8.134 -5.529 1.00 76.38 99 SER A CA 1
ATOM 758 C C . SER A 1 99 ? 5.159 8.663 -4.102 1.00 76.38 99 SER A C 1
ATOM 760 O O . SER A 1 99 ? 6.260 8.597 -3.561 1.00 76.38 99 SER A O 1
ATOM 762 N N . THR A 1 100 ? 4.098 9.185 -3.481 1.00 81.69 100 THR A N 1
ATOM 763 C CA . THR A 1 100 ? 4.131 9.780 -2.137 1.00 81.69 100 THR A CA 1
ATOM 764 C C . THR A 1 100 ? 3.578 8.852 -1.058 1.00 81.69 100 THR A C 1
ATOM 766 O O . THR A 1 100 ? 3.791 9.098 0.130 1.00 81.69 100 THR A O 1
ATOM 769 N N . GLN A 1 101 ? 2.882 7.782 -1.447 1.00 86.19 101 GLN A N 1
ATOM 770 C CA . GLN A 1 101 ? 2.330 6.777 -0.542 1.00 86.19 101 GLN A CA 1
ATOM 771 C C . GLN A 1 101 ? 3.044 5.444 -0.737 1.00 86.19 101 GLN A C 1
ATOM 773 O O . GLN A 1 101 ? 3.459 5.090 -1.830 1.00 86.19 101 GLN A O 1
ATOM 778 N N . HIS A 1 102 ? 3.154 4.667 0.335 1.00 91.31 102 HIS A N 1
ATOM 779 C CA . HIS A 1 102 ? 3.760 3.331 0.292 1.00 91.31 102 HIS A CA 1
ATOM 780 C C . HIS A 1 102 ? 2.711 2.212 0.405 1.00 91.31 102 HIS A C 1
ATOM 782 O O . HIS A 1 102 ? 3.023 1.107 0.845 1.00 91.31 102 HIS A O 1
ATOM 788 N N . TYR A 1 103 ? 1.464 2.527 0.054 1.00 94.75 103 TYR A N 1
ATOM 789 C CA . TYR A 1 103 ? 0.308 1.635 0.065 1.00 94.75 103 TYR A CA 1
ATOM 790 C C . TYR A 1 103 ? -0.617 1.942 -1.117 1.00 94.75 103 TYR A C 1
ATOM 792 O O . TYR A 1 103 ? -0.623 3.053 -1.650 1.00 94.75 103 TYR A O 1
ATOM 800 N N . SER A 1 104 ? -1.392 0.943 -1.519 1.00 96.06 104 SER A N 1
ATOM 801 C CA . SER A 1 104 ? -2.386 1.014 -2.585 1.00 96.06 104 SER A CA 1
ATOM 802 C C . SER A 1 104 ? -3.711 1.546 -2.059 1.00 96.06 104 SER A C 1
ATOM 804 O O . SER A 1 104 ? -4.280 0.966 -1.134 1.00 96.06 104 SER A O 1
ATOM 806 N N . SER A 1 105 ? -4.258 2.591 -2.680 1.00 94.56 105 SER A N 1
ATOM 807 C CA . SER A 1 105 ? -5.577 3.126 -2.312 1.00 94.56 105 SER A CA 1
ATOM 808 C C . SER A 1 105 ? -6.689 2.076 -2.426 1.00 94.56 105 SER A C 1
ATOM 810 O O . SER A 1 105 ? -7.574 2.031 -1.574 1.00 94.56 105 SER A O 1
ATOM 812 N N . VAL A 1 106 ? -6.608 1.180 -3.417 1.00 94.69 106 VAL A N 1
ATOM 813 C CA . VAL A 1 106 ? -7.571 0.080 -3.594 1.00 94.69 106 VAL A CA 1
ATOM 814 C C . VAL A 1 106 ? -7.511 -0.891 -2.410 1.00 94.69 106 VAL A C 1
ATOM 816 O O . VAL A 1 106 ? -8.548 -1.284 -1.874 1.00 94.69 106 VAL A O 1
ATOM 819 N N . LEU A 1 107 ? -6.308 -1.251 -1.948 1.00 96.31 107 LEU A N 1
ATOM 820 C CA . LEU A 1 107 ? -6.138 -2.152 -0.800 1.00 96.31 107 LEU A CA 1
ATOM 821 C C . LEU A 1 107 ? -6.564 -1.486 0.515 1.00 96.31 107 LEU A C 1
ATOM 823 O O . LEU A 1 107 ? -7.141 -2.158 1.367 1.00 96.31 107 LEU A O 1
ATOM 827 N N . ILE A 1 108 ? -6.378 -0.169 0.659 1.00 97.19 108 ILE A N 1
ATOM 828 C CA . ILE A 1 108 ? -6.907 0.581 1.809 1.00 97.19 108 ILE A CA 1
ATOM 829 C C . ILE A 1 108 ? -8.436 0.549 1.833 1.00 97.19 108 ILE A C 1
ATOM 831 O O . ILE A 1 108 ? -9.030 0.272 2.875 1.00 97.19 108 ILE A O 1
ATOM 835 N N . GLN A 1 109 ? -9.090 0.772 0.693 1.00 96.94 109 GLN A N 1
ATOM 836 C CA . GLN A 1 109 ? -10.549 0.695 0.602 1.00 96.94 109 GLN A CA 1
ATOM 837 C C . GLN A 1 109 ? -11.076 -0.707 0.956 1.00 96.94 109 GLN A C 1
ATOM 839 O O . GLN A 1 109 ? -12.120 -0.844 1.605 1.00 96.94 109 GLN A O 1
ATOM 844 N N . ARG A 1 110 ? -10.352 -1.761 0.561 1.00 96.12 110 ARG A N 1
ATOM 845 C CA . ARG A 1 110 ? -10.681 -3.146 0.932 1.00 96.12 110 ARG A CA 1
ATOM 846 C C . ARG A 1 110 ? -10.499 -3.396 2.417 1.00 96.12 110 ARG A C 1
ATOM 848 O O . ARG A 1 110 ? -11.401 -3.959 3.026 1.00 96.12 110 ARG A O 1
ATOM 855 N N . LEU A 1 111 ? -9.400 -2.926 3.007 1.00 97.62 111 LEU A N 1
ATOM 856 C CA . LEU A 1 111 ? -9.189 -3.002 4.450 1.00 97.62 111 LEU A CA 1
ATOM 857 C C . LEU A 1 111 ? -10.338 -2.324 5.207 1.00 97.62 111 LEU A C 1
ATOM 859 O O . LEU A 1 111 ? -10.930 -2.941 6.084 1.00 97.62 111 LEU A O 1
ATOM 863 N N . ALA A 1 112 ? -10.718 -1.104 4.823 1.00 97.81 112 ALA A N 1
ATOM 864 C CA . ALA A 1 112 ? -11.853 -0.407 5.429 1.00 97.81 112 ALA A CA 1
ATOM 865 C C . ALA A 1 112 ? -13.174 -1.187 5.278 1.00 97.81 112 ALA A C 1
ATOM 867 O O . ALA A 1 112 ? -14.022 -1.169 6.164 1.00 97.81 112 ALA A O 1
ATOM 868 N N . SER A 1 113 ? -13.358 -1.908 4.171 1.00 97.44 113 SER A N 1
ATOM 869 C CA . SER A 1 113 ? -14.531 -2.771 3.984 1.00 97.44 113 SER A CA 1
ATOM 870 C C . SER A 1 113 ? -14.491 -3.995 4.902 1.00 97.44 113 SER A C 1
ATOM 872 O O . SER A 1 113 ? -15.489 -4.278 5.547 1.00 97.44 113 SER A O 1
ATOM 874 N N . ILE A 1 114 ? -13.336 -4.648 5.055 1.00 96.88 114 ILE A N 1
ATOM 875 C CA . ILE A 1 114 ? -13.151 -5.758 6.006 1.00 96.88 114 ILE A CA 1
ATOM 876 C C . ILE A 1 114 ? -13.431 -5.299 7.444 1.00 96.88 114 ILE A C 1
ATOM 878 O O . ILE A 1 114 ? -14.114 -5.999 8.185 1.00 96.88 114 ILE A O 1
ATOM 882 N N . ILE A 1 115 ? -12.943 -4.116 7.829 1.00 96.38 115 ILE A N 1
ATOM 883 C CA . ILE A 1 115 ? -13.181 -3.537 9.160 1.00 96.38 115 ILE A CA 1
ATOM 884 C C . ILE A 1 115 ? -14.679 -3.298 9.389 1.00 96.38 115 ILE A C 1
ATOM 886 O O . ILE A 1 115 ? -15.194 -3.662 10.441 1.00 96.38 115 ILE A O 1
ATOM 890 N N . ARG A 1 116 ? -15.401 -2.748 8.401 1.00 95.50 116 ARG A N 1
ATOM 891 C CA . ARG A 1 116 ? -16.858 -2.541 8.508 1.00 95.50 116 ARG A CA 1
ATOM 892 C C . ARG A 1 116 ? -17.626 -3.850 8.656 1.00 95.50 116 ARG A C 1
ATOM 894 O O . ARG A 1 116 ? -18.514 -3.929 9.498 1.00 95.50 116 ARG A O 1
ATOM 901 N N . GLU A 1 117 ? -17.267 -4.872 7.883 1.00 94.88 117 GLU A N 1
ATOM 902 C CA . GLU A 1 117 ? -17.906 -6.194 7.960 1.00 94.88 117 GLU A CA 1
ATOM 903 C C . GLU A 1 117 ? -17.617 -6.915 9.287 1.00 94.88 117 GLU A C 1
ATOM 905 O O . GLU A 1 117 ? -18.442 -7.695 9.758 1.00 94.88 117 GLU A O 1
ATOM 910 N N . ALA A 1 118 ? -16.478 -6.634 9.929 1.00 93.06 118 ALA A N 1
ATOM 911 C CA . ALA A 1 118 ? -16.167 -7.151 11.263 1.00 93.06 118 ALA A CA 1
ATOM 912 C C . ALA A 1 118 ? -17.047 -6.537 12.375 1.00 93.06 118 ALA A C 1
ATOM 914 O O . ALA A 1 118 ? -17.174 -7.119 13.454 1.00 93.06 118 ALA A O 1
ATOM 915 N N . GLY A 1 119 ? -17.691 -5.395 12.111 1.00 88.19 119 GLY A N 1
ATOM 916 C CA . GLY A 1 119 ? -18.623 -4.736 13.023 1.00 88.19 119 GLY A CA 1
ATOM 917 C C . GLY A 1 119 ? -17.957 -4.008 14.198 1.00 88.19 119 GLY A C 1
ATOM 918 O O . GLY A 1 119 ? -16.741 -3.865 14.275 1.00 88.19 119 GLY A O 1
ATOM 919 N N . GLY A 1 120 ? -18.777 -3.533 15.144 1.00 85.12 120 GLY A N 1
ATOM 920 C CA . GLY A 1 120 ? -18.334 -2.665 16.250 1.00 85.12 120 GLY A CA 1
ATOM 921 C C . GLY A 1 120 ? -17.451 -3.327 17.317 1.00 85.12 120 GLY A C 1
ATOM 922 O O . GLY A 1 120 ? -16.969 -2.642 18.211 1.00 85.12 120 GLY A O 1
ATOM 923 N N . HIS A 1 121 ? -17.227 -4.640 17.229 1.00 87.56 121 HIS A N 1
ATOM 924 C CA . HIS A 1 121 ? -16.365 -5.410 18.133 1.00 87.56 121 HIS A CA 1
ATOM 925 C C . HIS A 1 121 ? -15.057 -5.829 17.439 1.00 87.56 121 HIS A C 1
ATOM 927 O O . HIS A 1 121 ? -14.551 -6.932 17.646 1.00 87.56 121 HIS A O 1
ATOM 933 N N . ALA A 1 122 ? -14.519 -4.965 16.571 1.00 92.75 122 ALA A N 1
ATOM 934 C CA . ALA A 1 122 ? -13.286 -5.211 15.833 1.00 92.75 122 ALA A CA 1
ATOM 935 C C . ALA A 1 122 ? -12.099 -4.423 16.414 1.00 92.75 122 ALA A C 1
ATOM 937 O O . ALA A 1 122 ? -12.185 -3.220 16.641 1.00 92.75 122 ALA A O 1
ATOM 938 N N . SER A 1 123 ? -10.964 -5.095 16.608 1.00 95.06 123 SER A N 1
ATOM 939 C CA . SER A 1 123 ? -9.667 -4.479 16.917 1.00 95.06 123 SER A CA 1
ATOM 940 C C . SER A 1 123 ? -8.697 -4.725 15.768 1.00 95.06 123 SER A C 1
ATOM 942 O O . SER A 1 123 ? -8.498 -5.869 15.357 1.00 95.06 123 SER A O 1
ATOM 944 N N . VAL A 1 124 ? -8.076 -3.669 15.248 1.00 97.12 124 VAL A N 1
ATOM 945 C CA . VAL A 1 124 ? -7.147 -3.758 14.114 1.00 97.12 124 VAL A CA 1
ATOM 946 C C . VAL A 1 124 ? -5.735 -3.489 14.604 1.00 97.12 124 VAL A C 1
ATOM 948 O O . VAL A 1 124 ? -5.437 -2.390 15.040 1.00 97.12 124 VAL A O 1
ATOM 951 N N . VAL A 1 125 ? -4.854 -4.481 14.506 1.00 96.81 125 VAL A N 1
ATOM 952 C CA . VAL A 1 125 ? -3.485 -4.407 15.024 1.00 96.81 125 VAL A CA 1
ATOM 953 C C . VAL A 1 125 ? -2.494 -4.318 13.869 1.00 96.81 125 VAL A C 1
ATOM 955 O O . VAL A 1 125 ? -2.410 -5.222 13.036 1.00 96.81 125 VAL A O 1
ATOM 958 N N . LEU A 1 126 ? -1.681 -3.259 13.843 1.00 97.12 126 LEU A N 1
ATOM 959 C CA . LEU A 1 126 ? -0.596 -3.116 12.870 1.00 97.12 126 LEU A CA 1
ATOM 960 C C . LEU A 1 126 ? 0.561 -4.082 13.190 1.00 97.12 126 LEU A C 1
ATOM 962 O O . LEU A 1 126 ? 1.398 -3.821 14.058 1.00 97.12 126 LEU A O 1
ATOM 966 N N . SER A 1 127 ? 0.653 -5.189 12.451 1.00 95.44 127 SER A N 1
ATOM 967 C CA . SER A 1 127 ? 1.677 -6.227 12.642 1.00 95.44 127 SER A CA 1
ATOM 968 C C . SER A 1 127 ? 2.971 -5.984 11.854 1.00 95.44 127 SER A C 1
ATOM 970 O O . SER A 1 127 ? 3.955 -6.701 12.053 1.00 95.44 127 SER A O 1
ATOM 972 N N . SER A 1 128 ? 3.018 -4.951 11.009 1.00 93.62 128 SER A N 1
ATOM 973 C CA . SER A 1 128 ? 4.182 -4.629 10.171 1.00 93.62 128 SER A CA 1
ATOM 974 C C . SER A 1 128 ? 5.351 -3.990 10.938 1.00 93.62 128 SER A C 1
ATOM 976 O O . SER A 1 128 ? 5.252 -3.601 12.108 1.00 93.62 128 SER A O 1
ATOM 978 N N . ASN A 1 129 ? 6.480 -3.798 10.246 1.00 92.25 129 ASN A N 1
ATOM 979 C CA . ASN A 1 129 ? 7.610 -3.005 10.747 1.00 92.25 129 ASN A CA 1
ATOM 980 C C . ASN A 1 129 ? 7.286 -1.509 10.923 1.00 92.25 129 ASN A C 1
ATOM 982 O O . ASN A 1 129 ? 8.058 -0.802 11.581 1.00 92.25 129 ASN A O 1
ATOM 986 N N . TRP A 1 130 ? 6.168 -1.020 10.377 1.00 94.62 130 TRP A N 1
ATOM 987 C CA . TRP A 1 130 ? 5.762 0.383 10.495 1.00 94.62 130 TRP A CA 1
ATOM 988 C C . TRP A 1 130 ? 5.349 0.783 11.912 1.00 94.62 130 TRP A C 1
ATOM 990 O O . TRP A 1 130 ? 5.303 1.971 12.211 1.00 94.62 130 TRP A O 1
ATOM 1000 N N . ARG A 1 131 ? 5.173 -0.177 12.825 1.00 94.38 131 ARG A N 1
ATOM 1001 C CA . ARG A 1 131 ? 5.024 0.108 14.260 1.00 94.38 131 ARG A CA 1
ATOM 1002 C C . ARG A 1 131 ? 6.243 0.804 14.887 1.00 94.38 131 ARG A C 1
ATOM 1004 O O . ARG A 1 131 ? 6.152 1.351 15.980 1.00 94.38 131 ARG A O 1
ATOM 1011 N N . LYS A 1 132 ? 7.414 0.769 14.232 1.00 94.75 132 LYS A N 1
ATOM 1012 C CA . LYS A 1 132 ? 8.636 1.420 14.737 1.00 94.75 132 LYS A CA 1
ATOM 1013 C C . LYS A 1 132 ? 8.517 2.954 14.635 1.00 94.75 132 LYS A C 1
ATOM 1015 O O . LYS A 1 132 ? 8.066 3.441 13.597 1.00 94.75 132 LYS A O 1
ATOM 1020 N N . PRO A 1 133 ? 9.037 3.734 15.609 1.00 95.56 133 PRO A N 1
ATOM 1021 C CA . PRO A 1 133 ? 8.866 5.195 15.659 1.00 95.56 133 PRO A CA 1
ATOM 1022 C C . PRO A 1 133 ? 9.252 5.945 14.378 1.00 95.56 133 PRO A C 1
ATOM 1024 O O . PRO A 1 133 ? 8.586 6.904 13.992 1.00 95.56 133 PRO A O 1
ATOM 1027 N N . LYS A 1 134 ? 10.281 5.471 13.661 1.00 96.50 134 LYS A N 1
ATOM 1028 C CA . LYS A 1 134 ? 10.731 6.067 12.392 1.00 96.50 134 LYS A CA 1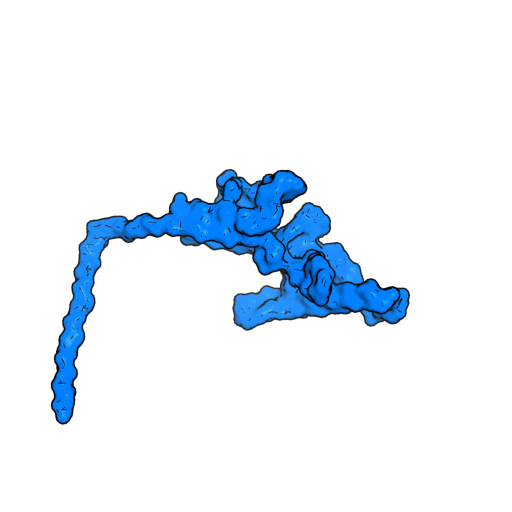
ATOM 1029 C C . LYS A 1 134 ? 9.664 6.094 11.285 1.00 96.50 134 LYS A C 1
ATOM 1031 O O . LYS A 1 134 ? 9.813 6.847 10.330 1.00 96.50 134 LYS A O 1
ATOM 1036 N N . TYR A 1 135 ? 8.599 5.298 11.399 1.00 95.44 135 TYR A N 1
ATOM 1037 C CA . TYR A 1 135 ? 7.494 5.260 10.438 1.00 95.44 135 TYR A CA 1
ATOM 1038 C C . TYR A 1 135 ? 6.214 5.938 10.950 1.00 95.44 135 TYR A C 1
ATOM 1040 O O . TYR A 1 135 ? 5.215 5.937 10.235 1.00 95.44 135 TYR A O 1
ATOM 1048 N N . ALA A 1 136 ? 6.227 6.573 12.129 1.00 95.44 136 ALA A N 1
ATOM 1049 C CA . ALA A 1 136 ? 5.030 7.155 12.745 1.00 95.44 136 ALA A CA 1
ATOM 1050 C C . ALA A 1 136 ? 4.298 8.157 11.833 1.00 95.44 136 ALA A C 1
ATOM 1052 O O . ALA A 1 136 ? 3.072 8.196 11.801 1.00 95.44 136 ALA A O 1
ATOM 1053 N N . ALA A 1 137 ? 5.035 8.943 11.041 1.00 95.56 137 ALA A N 1
ATOM 1054 C CA . ALA A 1 137 ? 4.432 9.855 10.069 1.00 95.56 137 ALA A CA 1
ATOM 1055 C C . ALA A 1 137 ? 3.637 9.114 8.977 1.00 95.56 137 ALA A C 1
ATOM 1057 O O . ALA A 1 137 ? 2.551 9.559 8.607 1.00 95.56 137 ALA A O 1
ATOM 1058 N N . ARG A 1 138 ? 4.148 7.968 8.505 1.00 94.88 138 ARG A N 1
ATOM 1059 C CA . ARG A 1 138 ? 3.481 7.126 7.502 1.00 94.88 138 ARG A CA 1
ATOM 1060 C C . ARG A 1 138 ? 2.258 6.428 8.083 1.00 94.88 138 ARG A C 1
ATOM 1062 O O . ARG A 1 138 ? 1.225 6.400 7.425 1.00 94.88 138 ARG A O 1
ATOM 1069 N N . VAL A 1 139 ? 2.353 5.934 9.320 1.00 96.50 139 VAL A N 1
ATOM 1070 C CA . VAL A 1 139 ? 1.211 5.336 10.034 1.00 96.50 139 VAL A CA 1
ATOM 1071 C C . VAL A 1 139 ? 0.095 6.361 10.204 1.00 96.50 139 VAL A C 1
ATOM 1073 O O . VAL A 1 139 ? -1.025 6.093 9.793 1.00 96.50 139 VAL A O 1
ATOM 1076 N N . ARG A 1 140 ? 0.402 7.585 10.655 1.00 96.94 140 ARG A N 1
ATOM 1077 C CA . ARG A 1 140 ? -0.604 8.659 10.743 1.00 96.94 140 ARG A CA 1
ATOM 1078 C C . ARG A 1 140 ? -1.262 8.974 9.400 1.00 96.94 140 ARG A C 1
ATOM 1080 O O . ARG A 1 140 ? -2.430 9.341 9.359 1.00 96.94 140 ARG A O 1
ATOM 1087 N N . GLN A 1 141 ? -0.515 8.901 8.298 1.00 96.06 141 GLN A N 1
ATOM 1088 C CA . GLN A 1 141 ? -1.083 9.100 6.965 1.00 96.06 141 GLN A CA 1
ATOM 1089 C C . GLN A 1 141 ? -2.002 7.940 6.569 1.00 96.06 141 GLN A C 1
ATOM 1091 O O . GLN A 1 141 ? -3.089 8.186 6.064 1.00 96.06 141 GLN A O 1
ATOM 1096 N N . LEU A 1 142 ? -1.582 6.700 6.821 1.00 96.38 142 LEU A N 1
ATOM 1097 C CA . LEU A 1 142 ? -2.385 5.503 6.589 1.00 96.38 142 LEU A CA 1
ATOM 1098 C C . LEU A 1 142 ? -3.689 5.532 7.396 1.00 96.38 142 LEU A C 1
ATOM 1100 O O . LEU A 1 142 ? -4.755 5.325 6.833 1.00 96.38 142 LEU A O 1
ATOM 1104 N N . GLU A 1 143 ? -3.619 5.863 8.683 1.00 97.62 143 GLU A N 1
ATOM 1105 C CA . GLU A 1 143 ? -4.791 6.000 9.550 1.00 97.62 143 GLU A CA 1
ATOM 1106 C C . GLU A 1 143 ? -5.785 7.035 9.025 1.00 97.62 143 GLU A C 1
ATOM 1108 O O . GLU A 1 143 ? -6.986 6.788 9.054 1.00 97.62 143 GLU A O 1
ATOM 1113 N N . ARG A 1 144 ? -5.308 8.179 8.508 1.00 97.62 144 ARG A N 1
ATOM 1114 C CA . ARG A 1 144 ? -6.180 9.191 7.889 1.00 97.62 144 ARG A CA 1
ATOM 1115 C C . ARG A 1 144 ? -6.874 8.673 6.634 1.00 97.62 144 ARG A C 1
ATOM 1117 O O . ARG A 1 144 ? -8.056 8.948 6.456 1.00 97.62 144 ARG A O 1
ATOM 1124 N N . GLU A 1 145 ? -6.170 7.930 5.782 1.00 97.00 145 GLU A N 1
ATOM 1125 C CA . GLU A 1 145 ? -6.788 7.335 4.591 1.00 97.00 145 GLU A CA 1
ATOM 1126 C C . GLU A 1 145 ? -7.812 6.257 4.971 1.00 97.00 145 GLU A C 1
ATOM 1128 O O . GLU A 1 145 ? -8.918 6.254 4.438 1.00 97.00 145 GLU A O 1
ATOM 1133 N N . VAL A 1 146 ? -7.504 5.392 5.944 1.00 97.56 146 VAL A N 1
ATOM 1134 C CA . VAL A 1 146 ? -8.468 4.403 6.457 1.00 97.56 146 VAL A CA 1
ATOM 1135 C C . VAL A 1 146 ? -9.685 5.106 7.071 1.00 97.56 146 VAL A C 1
ATOM 1137 O O . VAL A 1 146 ? -10.813 4.770 6.720 1.00 97.56 146 VAL A O 1
ATOM 1140 N N . SER A 1 147 ? -9.470 6.143 7.891 1.00 98.06 147 SER A N 1
ATOM 1141 C CA . SER A 1 147 ? -10.540 6.964 8.489 1.00 98.06 147 SER A CA 1
ATOM 1142 C C . SER A 1 147 ? -11.468 7.547 7.422 1.00 98.06 147 SER A C 1
ATOM 1144 O O . SER A 1 147 ? -12.688 7.471 7.528 1.00 98.06 147 SER A O 1
ATOM 1146 N N . LYS A 1 148 ? -10.895 8.085 6.336 1.00 97.75 148 LYS A N 1
ATOM 1147 C CA . LYS A 1 148 ? -11.656 8.632 5.205 1.00 97.75 148 LYS A CA 1
ATOM 1148 C C . LYS A 1 148 ? -12.569 7.585 4.560 1.00 97.75 148 LYS A C 1
ATOM 1150 O O . LYS A 1 148 ? -13.681 7.924 4.167 1.00 97.75 148 LYS A O 1
ATOM 1155 N N . HIS A 1 149 ? -12.116 6.338 4.437 1.00 97.56 149 HIS A N 1
ATOM 1156 C CA . HIS A 1 149 ? -12.919 5.255 3.864 1.00 97.56 149 HIS A CA 1
ATOM 1157 C C . HIS A 1 149 ? -13.942 4.660 4.842 1.00 97.56 149 HIS A C 1
ATOM 1159 O O . HIS A 1 149 ? -14.963 4.139 4.390 1.00 97.56 149 HIS A O 1
ATOM 1165 N N . LEU A 1 150 ? -13.688 4.737 6.149 1.00 96.75 150 LEU A N 1
ATOM 1166 C CA . LEU A 1 150 ? -14.631 4.316 7.188 1.00 96.75 150 LEU A CA 1
ATOM 1167 C C . LEU A 1 150 ? -15.712 5.373 7.463 1.00 96.75 150 LEU A C 1
ATOM 1169 O O . LEU A 1 150 ? -16.841 5.015 7.778 1.00 96.75 150 LEU A O 1
ATOM 1173 N N . GLY A 1 151 ? -15.388 6.658 7.293 1.00 96.62 151 GLY A N 1
ATOM 1174 C CA . GLY A 1 151 ? -16.261 7.780 7.653 1.00 96.62 151 GLY A CA 1
ATOM 1175 C C . GLY A 1 151 ? -16.164 8.196 9.126 1.00 96.62 151 GLY A C 1
ATOM 1176 O O . GLY A 1 151 ? -16.916 9.063 9.560 1.00 96.62 151 GLY A O 1
ATOM 1177 N N . GLU A 1 152 ? -15.229 7.617 9.878 1.00 95.75 152 GLU A N 1
ATOM 1178 C CA . GLU A 1 152 ? -14.975 7.889 11.294 1.00 95.75 152 GLU A CA 1
ATOM 1179 C C . GLU A 1 152 ? -13.469 7.873 11.588 1.00 95.75 152 GLU A C 1
ATOM 1181 O O . GLU A 1 152 ? -12.667 7.458 10.749 1.00 95.75 152 GLU A O 1
ATOM 1186 N N . GLU A 1 153 ? -13.063 8.365 12.761 1.00 96.88 153 GLU A N 1
ATOM 1187 C CA . GLU A 1 153 ? -11.651 8.349 13.146 1.00 96.88 153 GLU A CA 1
ATOM 1188 C C . GLU A 1 153 ? -11.167 6.913 13.376 1.00 96.88 153 GLU A C 1
ATOM 1190 O O . GLU A 1 153 ? -11.740 6.163 14.160 1.00 96.88 153 GLU A O 1
ATOM 1195 N N . PHE A 1 154 ? -10.062 6.559 12.723 1.00 97.25 154 PHE A N 1
ATOM 1196 C CA . PHE A 1 154 ? -9.398 5.272 12.860 1.00 97.25 154 PHE A CA 1
ATOM 1197 C C . PHE A 1 154 ? -7.961 5.431 13.362 1.00 97.25 154 PHE A C 1
ATOM 1199 O O . PHE A 1 154 ? -7.216 6.312 12.911 1.00 97.25 154 PHE A O 1
ATOM 1206 N N . ARG A 1 155 ? -7.567 4.525 14.263 1.00 96.69 155 ARG A N 1
ATOM 1207 C CA . ARG A 1 155 ? -6.210 4.337 14.792 1.00 96.69 155 ARG A CA 1
ATOM 1208 C C . ARG A 1 155 ? -5.928 2.839 14.928 1.00 96.69 155 ARG A C 1
ATOM 1210 O O . ARG A 1 155 ? -6.852 2.081 15.217 1.00 96.69 155 ARG A O 1
ATOM 1217 N N . PHE A 1 156 ? -4.677 2.446 14.692 1.00 94.38 156 PHE A N 1
ATOM 1218 C CA . PHE A 1 156 ? -4.200 1.086 14.979 1.00 94.38 156 PHE A CA 1
ATOM 1219 C C . PHE A 1 156 ? -3.920 0.873 16.471 1.00 94.38 156 PHE A C 1
ATOM 1221 O O . PHE A 1 156 ? -3.728 1.882 17.188 1.00 94.38 156 PHE A O 1
#

Secondary structure (DSSP, 8-state):
---PPPPPPP------S-PPPPPEEEEE--TTTTS-EE--TTSPPEE-BHHHHHHHHH-S--TTS-HHHHHHHHHHHHHHTPBP-TT--SBGGGGPBPSS-SS-HHHHHHHHHHHHHH-TTEEEEE-SGGGSGGGHHHHHHHHHHHHHHHTS----

Foldseek 3Di:
DDDDDDDDPDPPPPDPDDDPQDAAEAEDEADVQQFDFQDDDPDDTDTFALVLQVVLCPDPDPPPDDPVVSVSSVSNPCQQQCADDDPDGDGCVQFHHYPVASGGLVSLLVVLVVQVVSPPNYDYHHPYPCVDPVNVVNQVVSQVSNCVSNVHRGHD

Sequence (156 aa):
LKVIKPVRPARRYRSSGMAPSVDTVIFVDIDGVLNVGIRDHDNAPLLLNLQNCNVALSYKDTSAFKPNERECIEKVAAVAKRHLGSAENGEYMDFACSSTQHYSSVLIQRLASIIREAGGHASVVLSSNWRKPKYAARVRQLEREVSKHLGEEFRF

Radius of gyration: 23.0 Å; chains: 1; bounding box: 58×66×49 Å

Organism: NCBI:txid1333877

pLDDT: mean 86.37, std 14.77, range [42.69, 98.06]